Protein AF-M6GAL6-F1 (afdb_monomer_lite)

Foldseek 3Di:
DCCVQLVDDPVVLVVVLVVQVVLCVVCVVVVCVLPVPDDPDPVPDSSSLSVLQSSCVRPVDQLVVVCVVVVDDSVSSVSSNVVVCVSCVVPVPD

Radius of gyration: 12.98 Å; chains: 1; bounding box: 27×27×34 Å

pLDDT: mean 77.29, std 12.49, range [38.81, 91.25]

Secondary structure (DSSP, 8-state):
-HHHHT---HHHHHHHHHHHHHHHHHHHHHHHHHH-SSS--GGG-HHHHHHHHHHHHHH---HHHHHHHHT--HHHHHHHHHHHHHHHHHHH--

Structure (mmCIF, N/CA/C/O backbone):
data_AF-M6GAL6-F1
#
_entry.id   AF-M6GAL6-F1
#
loop_
_atom_site.group_PDB
_atom_site.id
_atom_site.type_symbol
_atom_site.label_atom_id
_atom_site.label_alt_id
_atom_site.label_comp_id
_atom_site.label_asym_id
_atom_site.label_entity_id
_atom_site.label_seq_id
_atom_site.pdbx_PDB_ins_code
_atom_site.Cartn_x
_atom_site.Cartn_y
_atom_site.Cartn_z
_atom_site.occupancy
_atom_site.B_iso_or_equiv
_atom_site.auth_seq_id
_atom_site.auth_comp_id
_atom_site.auth_asym_id
_atom_site.auth_atom_id
_atom_site.pdbx_PDB_model_num
ATOM 1 N N . MET A 1 1 ? -14.432 -5.671 -1.494 1.00 58.16 1 MET A N 1
ATOM 2 C CA . MET A 1 1 ? -13.113 -6.294 -1.751 1.00 58.16 1 MET A CA 1
ATOM 3 C C . MET A 1 1 ? -12.248 -6.348 -0.494 1.00 58.16 1 MET A C 1
ATOM 5 O O . MET A 1 1 ? -11.708 -7.409 -0.224 1.00 58.16 1 MET A O 1
ATOM 9 N N . SER A 1 2 ? -12.167 -5.273 0.305 1.00 59.19 2 SER A N 1
ATOM 10 C CA . SER A 1 2 ? -11.400 -5.232 1.568 1.00 59.19 2 SER A CA 1
ATOM 11 C C . SER A 1 2 ? -11.696 -6.391 2.527 1.00 59.19 2 SER A C 1
ATOM 13 O O . SER A 1 2 ? -10.775 -7.054 2.982 1.00 59.19 2 SER A O 1
ATOM 15 N N . GLN A 1 3 ? -12.968 -6.714 2.753 1.00 61.66 3 GLN A N 1
ATOM 16 C CA . GLN A 1 3 ? -13.356 -7.737 3.730 1.00 61.66 3 GLN A CA 1
ATOM 17 C C . GLN A 1 3 ? -12.983 -9.168 3.314 1.00 61.66 3 GLN A C 1
ATOM 19 O O . GLN A 1 3 ? -12.642 -9.978 4.163 1.00 61.66 3 GLN A O 1
ATOM 24 N N . ALA A 1 4 ? -12.983 -9.465 2.011 1.00 63.09 4 ALA A N 1
ATOM 25 C CA . ALA A 1 4 ? -12.633 -10.791 1.498 1.00 63.09 4 ALA A CA 1
ATOM 26 C C . ALA A 1 4 ? -11.114 -11.007 1.391 1.00 63.09 4 ALA A C 1
ATOM 28 O O . ALA A 1 4 ? -10.638 -12.110 1.621 1.00 63.09 4 ALA A O 1
ATOM 29 N N . LEU A 1 5 ? -10.356 -9.963 1.034 1.00 72.38 5 LEU A N 1
ATOM 30 C CA . LEU A 1 5 ? -8.918 -10.078 0.749 1.00 72.38 5 LEU A CA 1
ATOM 31 C C . LEU A 1 5 ? -8.029 -9.692 1.935 1.00 72.38 5 LEU A C 1
ATOM 33 O O . LEU A 1 5 ? -6.937 -10.229 2.084 1.00 72.38 5 LEU A O 1
ATOM 37 N N . LEU A 1 6 ? -8.483 -8.762 2.774 1.00 76.88 6 LEU A N 1
ATOM 38 C CA . LEU A 1 6 ? -7.719 -8.256 3.917 1.00 76.88 6 LEU A CA 1
ATOM 39 C C . LEU A 1 6 ? -8.308 -8.696 5.261 1.00 76.88 6 LEU A C 1
ATOM 41 O O . LEU A 1 6 ? -7.625 -8.607 6.276 1.00 76.88 6 LEU A O 1
ATOM 45 N N . GLY A 1 7 ? -9.560 -9.164 5.277 1.00 78.75 7 GLY A N 1
ATOM 46 C CA . GLY A 1 7 ? -10.267 -9.516 6.509 1.00 78.75 7 GLY A CA 1
ATOM 47 C C . GLY A 1 7 ? -10.722 -8.311 7.338 1.00 78.75 7 GLY A C 1
ATOM 48 O O . GLY A 1 7 ? -11.121 -8.499 8.478 1.00 78.75 7 GLY A O 1
ATOM 49 N N . VAL A 1 8 ? -10.675 -7.090 6.786 1.00 82.19 8 VAL A N 1
ATOM 50 C CA . VAL A 1 8 ? -11.128 -5.862 7.468 1.00 82.19 8 VAL A CA 1
ATOM 51 C C . VAL A 1 8 ? -12.464 -5.376 6.923 1.00 82.19 8 VAL A C 1
ATOM 53 O O . VAL A 1 8 ? -12.709 -5.386 5.708 1.00 82.19 8 VAL A O 1
ATOM 56 N N . SER A 1 9 ? -13.332 -4.907 7.816 1.00 85.06 9 SER A N 1
ATOM 57 C CA . SER A 1 9 ? -14.595 -4.291 7.426 1.00 85.06 9 SER A CA 1
ATOM 58 C C . SER A 1 9 ? -14.353 -3.022 6.602 1.00 85.06 9 SER A C 1
ATOM 60 O O . SER A 1 9 ? -13.301 -2.377 6.654 1.00 85.06 9 SER A O 1
ATOM 62 N N . LYS A 1 10 ? -15.356 -2.623 5.814 1.00 83.38 10 LYS A N 1
ATOM 63 C CA . LYS A 1 10 ? -15.289 -1.371 5.042 1.00 83.38 10 LYS A CA 1
ATOM 64 C C . LYS A 1 10 ? -15.097 -0.144 5.945 1.00 83.38 10 LYS A C 1
ATOM 66 O O . LYS A 1 10 ? -14.481 0.825 5.513 1.00 83.38 10 LYS A O 1
ATOM 71 N N . GLN A 1 11 ? -15.634 -0.173 7.165 1.00 85.31 11 GLN A N 1
ATOM 72 C CA . GLN A 1 11 ? -15.519 0.928 8.121 1.00 85.31 11 GLN A CA 1
ATOM 73 C C . GLN A 1 11 ? -14.109 1.011 8.705 1.00 85.31 11 GLN A C 1
ATOM 75 O O . GLN A 1 11 ? -13.506 2.074 8.632 1.00 85.31 11 GLN A O 1
ATOM 80 N N . GLU A 1 12 ? -13.541 -0.105 9.167 1.00 85.56 12 GLU A N 1
ATOM 81 C CA . GLU A 1 12 ? -12.158 -0.148 9.669 1.00 85.56 12 GLU A CA 1
ATOM 82 C C . GLU A 1 12 ? -11.154 0.292 8.603 1.00 85.56 12 GLU A C 1
ATOM 84 O O . GLU A 1 12 ? -10.250 1.077 8.879 1.00 85.56 12 GLU A O 1
ATOM 89 N N . PHE A 1 13 ? -11.357 -0.148 7.358 1.00 87.19 13 PHE A N 1
ATOM 90 C CA . PHE A 1 13 ? -10.521 0.276 6.240 1.00 87.19 13 PHE A CA 1
ATOM 91 C C . PHE A 1 13 ? -10.577 1.796 6.021 1.00 87.19 13 PHE A C 1
ATOM 93 O O . PHE A 1 13 ? -9.543 2.434 5.831 1.00 87.19 13 PHE A O 1
ATOM 100 N N . LYS A 1 14 ? -11.773 2.396 6.092 1.00 87.06 14 LYS A N 1
ATOM 101 C CA . LYS A 1 14 ? -11.942 3.852 5.988 1.00 87.06 14 LYS A CA 1
ATOM 102 C C . LYS A 1 14 ? -11.312 4.594 7.163 1.00 87.06 14 LYS A C 1
ATOM 104 O O . LYS A 1 14 ? -10.686 5.626 6.944 1.00 87.06 14 LYS A O 1
ATOM 109 N N . THR A 1 15 ? -11.432 4.065 8.378 1.00 89.06 15 THR A N 1
ATOM 110 C CA . THR A 1 15 ? -10.768 4.630 9.559 1.00 89.06 15 THR A CA 1
ATOM 111 C C . THR A 1 15 ? -9.255 4.645 9.373 1.00 89.06 15 THR A C 1
ATOM 113 O O . THR A 1 15 ? -8.620 5.645 9.685 1.00 89.06 15 THR A O 1
ATOM 116 N N . LEU A 1 16 ? -8.681 3.588 8.791 1.00 85.69 16 LEU A N 1
ATOM 117 C CA . LEU A 1 16 ? -7.246 3.487 8.525 1.00 85.69 16 LEU A CA 1
ATOM 118 C C . LEU A 1 16 ? -6.777 4.381 7.359 1.00 85.69 16 LEU A C 1
ATOM 120 O O . LEU A 1 16 ? -5.629 4.824 7.348 1.00 85.69 16 LEU A O 1
ATOM 124 N N . CYS A 1 17 ? -7.664 4.709 6.412 1.00 86.19 17 CYS A N 1
ATOM 125 C CA . CYS A 1 17 ? -7.366 5.659 5.334 1.00 86.19 17 CYS A CA 1
ATOM 126 C C . CYS A 1 17 ? -7.039 7.060 5.853 1.00 86.19 17 CYS A C 1
ATOM 128 O O . CYS A 1 17 ? -6.248 7.758 5.227 1.00 86.19 17 CYS 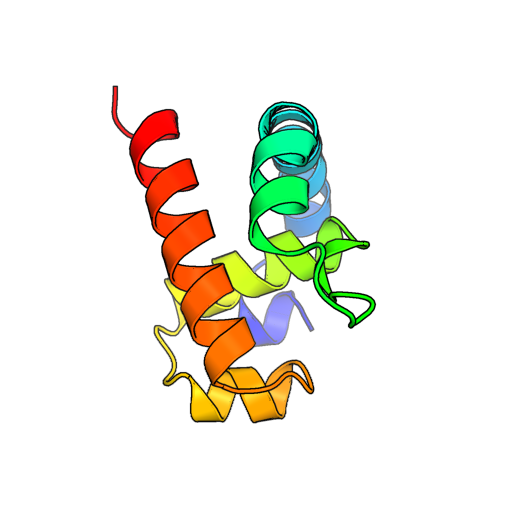A O 1
ATOM 130 N N . VAL A 1 18 ? -7.623 7.472 6.980 1.00 86.31 18 VAL A N 1
ATOM 131 C CA . VAL A 1 18 ? -7.411 8.807 7.553 1.00 86.31 18 VAL A CA 1
ATOM 132 C C . VAL A 1 18 ? -5.944 9.024 7.966 1.00 86.31 18 VAL A C 1
ATOM 134 O O . VAL A 1 18 ? -5.301 9.883 7.363 1.00 86.31 18 VAL A O 1
ATOM 137 N N . PRO A 1 19 ? -5.356 8.254 8.908 1.00 85.94 19 PRO A N 1
ATOM 138 C CA . PRO A 1 19 ? -3.953 8.421 9.292 1.00 85.94 19 PRO A CA 1
ATOM 139 C C . PRO A 1 19 ? -3.001 8.129 8.128 1.00 85.94 19 PRO A C 1
ATOM 141 O O . PRO A 1 19 ? -2.020 8.843 7.938 1.00 85.94 19 PRO A O 1
ATOM 144 N N . PHE A 1 20 ? -3.325 7.137 7.294 1.00 85.19 20 PHE A N 1
ATOM 145 C CA . PHE A 1 20 ? -2.530 6.821 6.112 1.00 85.19 20 PHE A CA 1
ATOM 146 C C . PHE A 1 20 ? -2.493 7.977 5.105 1.00 85.19 20 PHE A C 1
ATOM 148 O O . PHE A 1 20 ? -1.444 8.257 4.533 1.00 85.19 20 PHE A O 1
ATOM 155 N N . GLY A 1 21 ? -3.610 8.683 4.910 1.00 85.12 21 GLY A N 1
ATOM 156 C CA . GLY A 1 21 ? -3.690 9.857 4.045 1.00 85.12 21 GLY A CA 1
ATOM 157 C C . GLY A 1 21 ? -2.791 10.998 4.520 1.00 85.12 21 GLY A C 1
ATOM 158 O O . GLY A 1 21 ? -2.126 11.626 3.696 1.00 85.12 21 GLY A O 1
ATOM 159 N N . PHE A 1 22 ? -2.703 11.219 5.835 1.00 84.31 22 PHE A N 1
ATOM 160 C CA . PHE A 1 22 ? -1.776 12.197 6.411 1.00 84.31 22 PHE A CA 1
ATOM 161 C C . PHE A 1 22 ? -0.312 11.815 6.163 1.00 84.31 22 PHE A C 1
ATOM 163 O O . PHE A 1 22 ? 0.445 12.634 5.647 1.00 84.31 22 PHE A O 1
ATOM 170 N N . SER A 1 23 ? 0.081 10.566 6.432 1.00 82.19 23 SER A N 1
ATOM 171 C CA . SER A 1 23 ? 1.441 10.090 6.129 1.00 82.19 23 SER A CA 1
ATOM 172 C C . SER A 1 23 ? 1.749 10.140 4.630 1.00 82.19 23 SER A C 1
ATOM 174 O O . SER A 1 23 ? 2.846 10.520 4.226 1.00 82.19 23 SER A O 1
ATOM 176 N N . TYR A 1 24 ? 0.773 9.809 3.783 1.00 81.38 24 TYR A N 1
ATOM 177 C CA . TYR A 1 24 ? 0.911 9.867 2.331 1.00 81.38 24 TYR A CA 1
ATOM 178 C C . TYR A 1 24 ? 1.160 11.291 1.827 1.00 81.38 24 TYR A C 1
ATOM 180 O O . TYR A 1 24 ? 1.977 11.483 0.929 1.00 81.38 24 TYR A O 1
ATOM 188 N N . LEU A 1 25 ? 0.488 12.294 2.401 1.00 82.25 25 LEU A N 1
ATOM 189 C CA . LEU A 1 25 ? 0.698 13.701 2.052 1.00 82.25 25 LEU A CA 1
ATOM 190 C C . LEU A 1 25 ? 2.132 14.147 2.347 1.00 82.25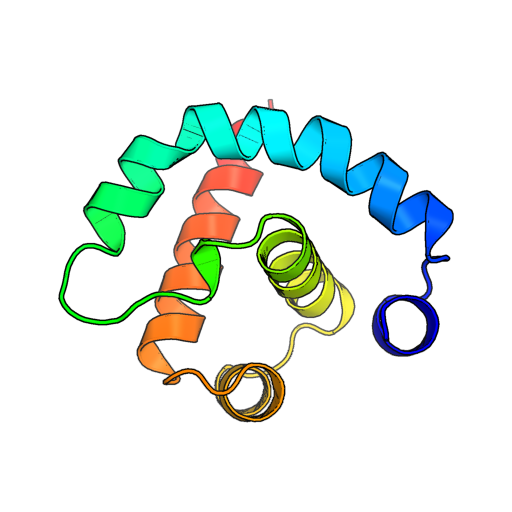 25 LEU A C 1
ATOM 192 O O . LEU A 1 25 ? 2.750 14.764 1.480 1.00 82.25 25 LEU A O 1
ATOM 196 N N . SER A 1 26 ? 2.678 13.768 3.505 1.00 80.69 26 SER A N 1
ATOM 197 C CA . SER A 1 26 ? 4.067 14.062 3.885 1.00 80.69 26 SER A CA 1
ATOM 198 C C . SER A 1 26 ? 5.093 13.419 2.946 1.00 80.69 26 SER A C 1
ATOM 200 O O . SER A 1 26 ? 6.179 13.950 2.748 1.00 80.69 26 SER A O 1
ATOM 202 N N . LEU A 1 27 ? 4.740 12.288 2.332 1.00 76.94 27 LEU A N 1
ATOM 203 C CA . LEU A 1 27 ? 5.619 11.493 1.467 1.00 76.94 27 LEU A CA 1
ATOM 204 C C . LEU A 1 27 ? 5.344 11.713 -0.026 1.00 76.94 27 LEU A C 1
ATOM 206 O O . LEU A 1 27 ? 6.011 11.139 -0.889 1.00 76.94 27 LEU A O 1
ATOM 210 N N . LYS A 1 28 ? 4.363 12.561 -0.351 1.00 77.38 28 LYS A N 1
ATOM 211 C CA . LYS A 1 28 ? 3.865 12.783 -1.710 1.00 77.38 28 LYS A CA 1
ATOM 212 C C . LYS A 1 28 ? 4.965 13.244 -2.658 1.00 77.38 28 LYS A C 1
ATOM 214 O O . LYS A 1 28 ? 4.964 12.841 -3.820 1.00 77.38 28 LYS A O 1
ATOM 219 N N . GLU A 1 29 ? 5.891 14.073 -2.186 1.00 75.12 29 GLU A N 1
ATOM 220 C CA . GLU A 1 29 ? 7.001 14.568 -3.003 1.00 75.12 29 GLU A CA 1
ATOM 221 C C . GLU A 1 29 ? 8.019 13.471 -3.322 1.00 75.12 29 GLU A C 1
ATOM 223 O O . GLU A 1 29 ? 8.406 13.324 -4.482 1.00 75.12 29 GLU A O 1
ATOM 228 N N . GLU A 1 30 ? 8.375 12.635 -2.344 1.00 72.94 30 GLU A N 1
ATOM 229 C CA . GLU A 1 30 ? 9.284 11.502 -2.546 1.00 72.94 30 GLU A CA 1
ATOM 230 C C . GLU A 1 30 ? 8.651 10.443 -3.464 1.00 72.94 30 GLU A C 1
ATOM 232 O O . GLU A 1 30 ? 9.291 9.938 -4.391 1.00 72.94 30 GLU A O 1
ATOM 237 N N . ILE A 1 31 ? 7.357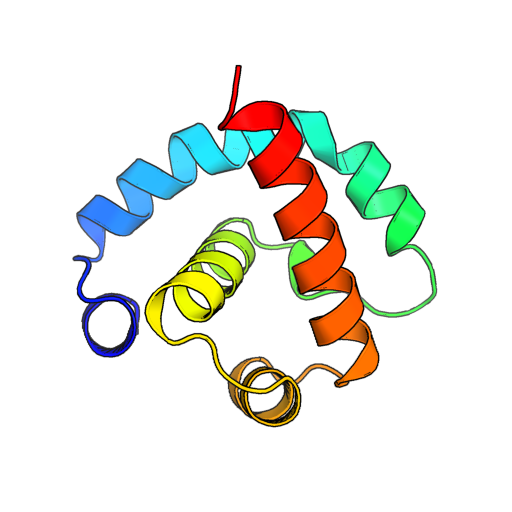 10.160 -3.278 1.00 73.50 31 ILE A N 1
ATOM 238 C CA . ILE A 1 31 ? 6.576 9.272 -4.150 1.00 73.50 31 ILE A CA 1
ATOM 239 C C . ILE A 1 31 ? 6.526 9.842 -5.571 1.00 73.50 31 ILE A C 1
ATOM 241 O O . ILE A 1 31 ? 6.792 9.130 -6.539 1.00 73.50 31 ILE A O 1
ATOM 245 N N . LYS A 1 32 ? 6.237 11.137 -5.727 1.00 72.44 32 LYS A N 1
ATOM 246 C CA . LYS A 1 32 ? 6.218 11.795 -7.036 1.00 72.44 32 LYS A CA 1
ATOM 247 C C . LYS A 1 32 ? 7.592 11.681 -7.696 1.00 72.44 32 LYS A C 1
ATOM 249 O O . LYS A 1 32 ? 7.677 11.149 -8.800 1.00 72.44 32 LYS A O 1
ATOM 254 N N . HIS A 1 33 ? 8.673 12.062 -7.024 1.00 69.19 33 HIS A N 1
ATOM 255 C CA . HIS A 1 33 ? 10.030 11.995 -7.572 1.00 69.19 33 HIS A CA 1
ATOM 256 C C . HIS A 1 33 ? 10.393 10.597 -8.114 1.00 69.19 33 HIS A C 1
ATOM 258 O O . HIS A 1 33 ? 10.925 10.474 -9.216 1.00 69.19 33 HIS A O 1
ATOM 264 N N . ASN A 1 34 ? 10.022 9.531 -7.398 1.00 66.62 34 ASN A N 1
ATOM 265 C CA . ASN A 1 34 ? 10.308 8.152 -7.808 1.00 66.62 34 ASN A CA 1
ATOM 266 C C . ASN A 1 34 ? 9.408 7.621 -8.947 1.00 66.62 34 ASN A C 1
ATOM 268 O O . ASN A 1 34 ? 9.792 6.672 -9.636 1.00 66.62 34 ASN A O 1
ATOM 272 N N . PHE A 1 35 ? 8.231 8.219 -9.171 1.00 66.31 35 PHE A N 1
ATOM 273 C CA . PHE A 1 35 ? 7.212 7.712 -10.105 1.00 66.31 35 PHE A CA 1
ATOM 274 C C . PHE A 1 35 ? 6.863 8.660 -11.274 1.00 66.31 35 PHE A C 1
ATOM 276 O O . PHE A 1 35 ? 6.080 8.277 -12.144 1.00 66.31 35 PHE A O 1
ATOM 283 N N . THR A 1 36 ? 7.464 9.856 -11.379 1.00 54.00 36 THR A N 1
ATOM 284 C CA . THR A 1 36 ? 7.161 10.856 -12.440 1.00 54.00 36 THR A CA 1
ATOM 285 C C . THR A 1 36 ? 7.809 10.548 -13.804 1.00 54.00 36 THR A C 1
ATOM 287 O O . THR A 1 36 ? 8.356 11.429 -14.463 1.00 54.00 36 THR A O 1
ATOM 290 N N . LYS A 1 37 ? 7.740 9.303 -14.288 1.00 54.34 37 LYS A N 1
ATOM 291 C CA . LYS A 1 37 ? 8.064 8.969 -15.689 1.00 54.34 37 LYS A CA 1
ATOM 292 C C . LYS A 1 37 ? 6.928 8.168 -16.334 1.00 54.34 37 LYS A C 1
ATOM 294 O O . LYS A 1 37 ? 6.961 6.946 -16.401 1.00 54.34 37 LYS A O 1
ATOM 299 N N . GLY A 1 38 ? 5.915 8.887 -16.823 1.00 47.69 38 GLY A N 1
ATOM 300 C CA . GLY A 1 38 ? 5.130 8.480 -17.999 1.00 47.69 38 GLY A CA 1
ATOM 301 C C . GLY A 1 38 ? 3.777 7.782 -17.798 1.00 47.69 38 GLY A C 1
ATOM 302 O O . GLY A 1 38 ? 2.950 7.871 -18.700 1.00 47.69 38 GLY A O 1
ATOM 303 N N . ARG A 1 39 ? 3.477 7.140 -16.659 1.00 51.62 39 ARG A N 1
ATOM 304 C CA . ARG A 1 39 ? 2.162 6.488 -16.437 1.00 51.62 39 ARG A CA 1
ATOM 305 C C . ARG A 1 39 ? 1.416 7.099 -15.255 1.00 51.62 39 ARG A C 1
ATOM 307 O O . ARG A 1 39 ? 2.002 7.289 -14.194 1.00 51.62 39 ARG A O 1
ATOM 314 N N . LYS A 1 40 ? 0.113 7.379 -15.441 1.00 51.47 40 LYS A N 1
ATOM 315 C CA . LYS A 1 40 ? -0.836 7.711 -14.362 1.00 51.47 40 LYS A CA 1
ATOM 316 C C . LYS A 1 40 ? -0.854 6.531 -13.395 1.00 51.47 40 LYS A C 1
ATOM 318 O O . LYS A 1 40 ? -1.530 5.534 -13.626 1.00 51.47 40 LYS A O 1
ATOM 323 N N . SER A 1 41 ? -0.014 6.605 -12.377 1.00 54.03 41 SER A N 1
ATOM 324 C CA . SER A 1 41 ? 0.155 5.542 -11.411 1.00 54.03 41 SER A CA 1
ATOM 325 C C . SER A 1 41 ? -1.127 5.397 -10.598 1.00 54.03 41 SER A C 1
ATOM 327 O O . SER A 1 41 ? -1.780 6.376 -10.233 1.00 54.03 41 SER A O 1
ATOM 329 N N . ILE A 1 42 ? -1.461 4.149 -10.278 1.00 56.41 42 ILE A N 1
ATOM 330 C CA . ILE A 1 42 ? -2.530 3.744 -9.345 1.00 56.41 42 ILE A CA 1
ATOM 331 C C . ILE A 1 42 ? -2.433 4.494 -7.999 1.00 56.41 42 ILE A C 1
ATOM 333 O O . ILE A 1 42 ? -3.424 4.617 -7.286 1.00 56.41 42 ILE A O 1
ATOM 337 N N . LEU A 1 43 ? -1.266 5.098 -7.741 1.00 61.59 43 LEU A N 1
ATOM 338 C CA . LEU A 1 43 ? -0.921 6.014 -6.662 1.00 61.59 43 LEU A CA 1
ATOM 339 C C . LEU A 1 43 ? -1.808 7.258 -6.495 1.00 61.59 43 LEU A C 1
ATOM 341 O O . LEU A 1 43 ? -1.693 7.913 -5.466 1.00 61.59 43 LEU A O 1
ATOM 345 N N . GLN A 1 44 ? -2.662 7.636 -7.448 1.00 65.56 44 GLN A N 1
ATOM 346 C CA . GLN A 1 44 ? -3.500 8.836 -7.267 1.00 65.56 44 GLN A CA 1
ATOM 347 C C . GLN A 1 44 ? -4.598 8.664 -6.208 1.00 65.56 44 GLN A C 1
ATOM 349 O O . GLN A 1 44 ? -5.089 9.661 -5.683 1.00 65.56 44 GLN A O 1
ATOM 354 N N . ASP A 1 45 ? -4.956 7.425 -5.876 1.00 80.81 45 ASP A N 1
ATOM 355 C CA . ASP A 1 45 ? -6.025 7.110 -4.934 1.00 80.81 45 ASP A CA 1
ATOM 356 C C . ASP A 1 45 ? -5.447 6.544 -3.625 1.00 80.81 45 ASP A C 1
ATOM 358 O O . ASP A 1 45 ? -4.772 5.510 -3.615 1.00 80.81 45 ASP A O 1
ATOM 362 N N . ILE A 1 46 ? -5.710 7.243 -2.516 1.00 83.88 46 ILE A N 1
ATOM 363 C CA . ILE A 1 46 ? -5.237 6.884 -1.171 1.00 83.88 46 ILE A CA 1
ATOM 364 C C . ILE A 1 46 ? -5.794 5.518 -0.756 1.00 83.88 46 ILE A C 1
ATOM 366 O O . ILE A 1 46 ? -5.054 4.705 -0.200 1.00 83.88 46 ILE A O 1
ATOM 370 N N . GLU A 1 47 ? -7.058 5.225 -1.078 1.00 85.69 47 GLU A N 1
ATOM 371 C CA . GLU A 1 47 ? -7.682 3.945 -0.739 1.00 85.69 47 GLU A CA 1
ATOM 372 C C . GLU A 1 47 ? -7.004 2.801 -1.499 1.00 85.69 47 GLU A C 1
ATOM 374 O O . GLU A 1 47 ? -6.686 1.764 -0.920 1.00 85.69 47 GLU A O 1
ATOM 379 N N . LYS A 1 48 ? -6.704 2.984 -2.790 1.00 85.06 48 LYS A N 1
ATOM 380 C CA . LYS A 1 48 ? -6.018 1.946 -3.580 1.00 85.06 48 LYS A CA 1
ATOM 381 C C . LYS A 1 48 ? -4.595 1.701 -3.099 1.00 85.06 48 LYS A C 1
ATOM 383 O O . LYS A 1 48 ? -4.161 0.552 -3.079 1.00 85.06 48 LYS A O 1
ATOM 388 N N . ASN A 1 49 ? -3.893 2.752 -2.687 1.00 85.06 49 ASN A N 1
ATOM 389 C CA . ASN A 1 49 ? -2.555 2.637 -2.113 1.00 85.06 49 A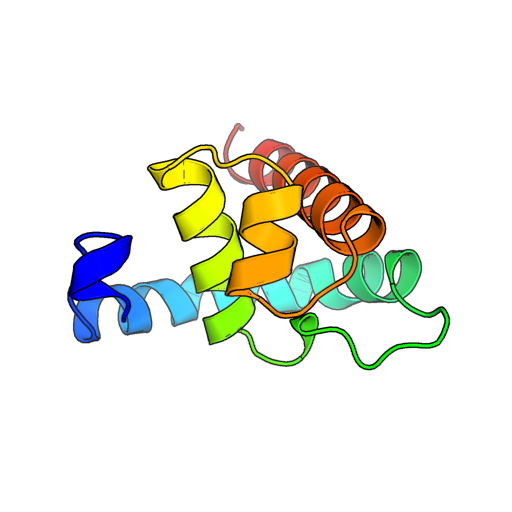SN A CA 1
ATOM 390 C C . ASN A 1 49 ? -2.558 1.892 -0.786 1.00 85.06 49 ASN A C 1
ATOM 392 O O . ASN A 1 49 ? -1.750 0.982 -0.599 1.00 85.06 49 ASN A O 1
ATOM 396 N N . LEU A 1 50 ? -3.490 2.238 0.104 1.00 86.75 50 LEU A N 1
ATOM 397 C CA . LEU A 1 50 ? -3.646 1.536 1.369 1.00 86.75 50 LEU A CA 1
ATOM 398 C C . LEU A 1 50 ? -3.998 0.066 1.124 1.00 86.75 50 LEU A C 1
ATOM 400 O O . LEU A 1 50 ? -3.417 -0.832 1.727 1.00 86.75 50 LEU A O 1
ATOM 404 N N . PHE A 1 51 ? -4.915 -0.196 0.193 1.00 87.44 51 PHE A N 1
ATOM 405 C CA . PHE A 1 51 ? -5.290 -1.555 -0.169 1.00 87.44 51 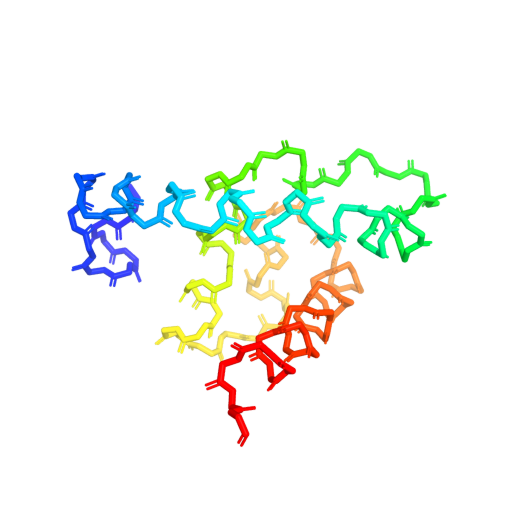PHE A CA 1
ATOM 406 C C . PHE A 1 51 ? -4.104 -2.342 -0.742 1.00 87.44 51 PHE A C 1
ATOM 408 O O . PHE A 1 51 ? -3.908 -3.493 -0.366 1.00 87.44 51 PHE A O 1
ATOM 415 N N . PHE A 1 52 ? -3.284 -1.724 -1.597 1.00 87.44 52 PHE A N 1
ATOM 416 C CA . PHE A 1 52 ? -2.088 -2.338 -2.173 1.00 87.44 52 PHE A CA 1
ATOM 417 C C . PHE A 1 52 ? -1.093 -2.786 -1.103 1.00 87.44 52 PHE A C 1
ATOM 419 O O . PHE A 1 52 ? -0.684 -3.948 -1.098 1.00 87.44 52 PHE A O 1
ATOM 426 N N . ILE A 1 53 ? -0.726 -1.893 -0.179 1.00 86.00 53 ILE A N 1
ATOM 427 C CA . ILE A 1 53 ? 0.268 -2.224 0.845 1.00 86.00 53 ILE A CA 1
ATOM 428 C C . ILE A 1 53 ? -0.272 -3.245 1.846 1.00 86.00 53 ILE A C 1
ATOM 430 O O . ILE A 1 53 ? 0.432 -4.192 2.189 1.00 86.00 53 ILE A O 1
ATOM 434 N N . LEU A 1 54 ? -1.536 -3.124 2.259 1.00 87.12 54 LEU A N 1
ATOM 435 C CA . LEU A 1 54 ? -2.155 -4.101 3.154 1.00 87.12 54 LEU A CA 1
ATOM 436 C C . LEU A 1 54 ? -2.283 -5.469 2.490 1.00 87.12 54 LEU A C 1
ATOM 438 O O . LEU A 1 54 ? -2.046 -6.483 3.139 1.00 87.12 54 LEU A O 1
ATOM 442 N N . PHE A 1 55 ? -2.615 -5.512 1.200 1.00 87.81 55 PHE A N 1
ATOM 443 C CA . PHE A 1 55 ? -2.683 -6.759 0.447 1.00 87.81 55 PHE A CA 1
ATOM 444 C C . PHE A 1 55 ? -1.311 -7.425 0.371 1.00 87.81 55 PHE A C 1
ATOM 446 O O . PHE A 1 55 ? -1.196 -8.627 0.627 1.00 87.81 55 PHE A O 1
ATOM 453 N N . TYR A 1 56 ? -0.268 -6.632 0.110 1.00 87.62 56 TYR A N 1
ATOM 454 C CA . TYR A 1 56 ? 1.108 -7.109 0.111 1.00 87.62 56 TYR A CA 1
ATOM 455 C C . TYR A 1 56 ? 1.531 -7.653 1.479 1.00 87.62 56 TYR A C 1
ATOM 457 O O . TYR A 1 56 ? 2.035 -8.766 1.562 1.00 87.62 56 TYR A O 1
ATOM 465 N N . LEU A 1 57 ? 1.277 -6.919 2.564 1.00 86.00 57 LEU A N 1
ATOM 466 C CA . LEU A 1 57 ? 1.637 -7.352 3.919 1.00 86.00 57 LEU A CA 1
ATOM 467 C C . LEU A 1 57 ? 0.851 -8.587 4.370 1.00 86.00 57 LEU A C 1
ATOM 469 O O . LEU A 1 57 ? 1.400 -9.454 5.043 1.00 86.00 57 LEU A O 1
ATOM 473 N N . LYS A 1 58 ? -0.430 -8.679 4.004 1.00 86.81 58 LYS A N 1
ATOM 474 C CA . LYS A 1 58 ? -1.311 -9.763 4.446 1.00 86.81 58 LYS A CA 1
ATOM 475 C C . LYS A 1 58 ? -1.036 -11.083 3.732 1.00 86.81 58 LYS A C 1
ATOM 477 O O . LYS A 1 58 ? -1.162 -12.133 4.355 1.00 86.81 58 LYS A O 1
ATOM 482 N N . THR A 1 59 ? -0.732 -11.036 2.437 1.00 86.56 59 THR A N 1
ATOM 483 C CA . THR A 1 59 ? -0.656 -12.239 1.585 1.00 86.56 59 THR A CA 1
ATOM 484 C C . THR A 1 59 ? 0.736 -12.513 1.026 1.00 86.56 59 THR A C 1
ATOM 486 O O . THR A 1 59 ? 0.959 -13.589 0.482 1.00 86.56 59 THR A O 1
ATOM 489 N N . TYR A 1 60 ? 1.663 -11.560 1.168 1.00 88.00 60 TYR A N 1
ATOM 490 C CA . TYR A 1 60 ? 3.020 -11.584 0.615 1.00 88.00 60 TYR A CA 1
ATOM 491 C C . TYR A 1 60 ? 3.097 -12.159 -0.814 1.00 88.00 60 TYR A C 1
ATOM 493 O O . TYR A 1 60 ? 3.862 -13.088 -1.086 1.00 88.00 60 TYR A O 1
ATOM 501 N N . PRO A 1 61 ? 2.261 -11.656 -1.742 1.00 87.88 61 PRO A N 1
ATOM 502 C CA . PRO A 1 61 ? 2.107 -12.256 -3.052 1.00 87.88 61 PRO A CA 1
ATOM 503 C C . PRO A 1 61 ? 3.311 -11.925 -3.940 1.00 87.88 61 PRO A C 1
ATOM 505 O O . PRO A 1 61 ? 3.996 -10.914 -3.756 1.00 87.88 61 PRO A O 1
ATOM 508 N N . THR A 1 62 ? 3.542 -12.746 -4.964 1.00 91.25 62 THR A N 1
ATOM 509 C CA . THR A 1 62 ? 4.555 -12.444 -5.979 1.00 91.25 62 THR A CA 1
ATOM 510 C C . THR A 1 62 ? 4.172 -11.200 -6.788 1.00 91.25 62 THR A C 1
ATOM 512 O O . THR A 1 62 ? 3.002 -10.820 -6.894 1.00 91.25 62 THR A O 1
ATOM 515 N N . TYR A 1 63 ? 5.168 -10.559 -7.407 1.00 87.88 63 TYR A N 1
ATOM 516 C CA . TYR A 1 63 ? 4.932 -9.354 -8.205 1.00 87.88 63 TYR A CA 1
ATOM 517 C C . TYR A 1 63 ? 4.027 -9.602 -9.422 1.00 87.88 63 TYR A C 1
ATOM 519 O O . TYR A 1 63 ? 3.317 -8.687 -9.826 1.00 87.88 63 TYR A O 1
ATOM 527 N N . ASP A 1 64 ? 4.008 -10.822 -9.967 1.00 87.38 64 ASP A N 1
ATOM 528 C CA . ASP A 1 64 ? 3.125 -11.204 -11.078 1.00 87.38 64 ASP A CA 1
ATOM 529 C C . ASP A 1 64 ? 1.645 -11.249 -10.636 1.00 87.38 64 ASP A C 1
ATOM 531 O O . ASP A 1 64 ? 0.749 -10.838 -11.372 1.00 87.38 64 ASP A O 1
ATOM 535 N N . VAL A 1 65 ? 1.374 -11.660 -9.388 1.00 88.44 65 VAL A N 1
ATOM 536 C CA . VAL A 1 65 ? 0.021 -11.612 -8.802 1.00 88.44 65 VAL A CA 1
ATOM 537 C C . VAL A 1 65 ? -0.408 -10.166 -8.553 1.00 88.44 65 VAL A C 1
ATOM 539 O O . VAL A 1 65 ? -1.550 -9.807 -8.830 1.00 88.44 65 VAL A O 1
ATOM 542 N N . LEU A 1 66 ? 0.500 -9.306 -8.081 1.00 86.94 66 LEU A N 1
ATOM 543 C CA . LEU A 1 66 ? 0.215 -7.872 -7.941 1.00 86.94 66 LEU A CA 1
ATOM 544 C C . LEU A 1 66 ? -0.086 -7.219 -9.293 1.00 86.94 66 LEU A C 1
ATOM 546 O O . LEU A 1 66 ? -0.995 -6.395 -9.380 1.00 86.94 66 LEU A O 1
ATOM 550 N N . GLU A 1 67 ? 0.637 -7.602 -10.343 1.00 86.19 67 GLU A N 1
ATOM 551 C CA . GLU A 1 67 ? 0.364 -7.155 -11.707 1.00 86.19 67 GLU A CA 1
ATOM 552 C C . GLU A 1 67 ? -1.048 -7.547 -12.154 1.00 86.19 67 GLU A C 1
ATOM 554 O O . GLU A 1 67 ? -1.813 -6.679 -12.581 1.00 86.19 67 GLU A O 1
ATOM 559 N N . ALA A 1 68 ? -1.430 -8.814 -11.974 1.00 86.38 68 ALA A N 1
ATOM 560 C CA . ALA A 1 68 ? -2.753 -9.303 -12.351 1.00 86.38 68 ALA A CA 1
ATOM 561 C C . ALA A 1 68 ? -3.887 -8.617 -11.564 1.00 86.38 68 ALA A C 1
ATOM 563 O O . ALA A 1 68 ? -4.902 -8.226 -12.144 1.00 86.38 68 ALA A O 1
ATOM 564 N N . VAL A 1 69 ? -3.714 -8.434 -10.250 1.00 85.88 69 VAL A N 1
ATOM 565 C CA . VAL A 1 69 ? -4.743 -7.861 -9.364 1.00 85.88 69 VAL A CA 1
ATOM 566 C C . VAL A 1 69 ? -4.908 -6.356 -9.583 1.00 85.88 69 VAL A C 1
ATOM 568 O O . VAL A 1 69 ? -6.032 -5.853 -9.615 1.00 85.88 69 VAL A O 1
ATOM 571 N N . PHE A 1 70 ? -3.805 -5.624 -9.750 1.00 83.25 70 PHE A N 1
ATOM 572 C CA . PHE A 1 70 ? -3.826 -4.162 -9.826 1.00 83.25 70 PHE A CA 1
ATOM 573 C C . PHE A 1 70 ? -3.701 -3.610 -11.249 1.00 83.25 70 PHE A C 1
ATOM 575 O O . PHE A 1 70 ? -3.765 -2.393 -11.423 1.00 83.25 70 PHE A O 1
ATOM 582 N N . LYS A 1 71 ? -3.569 -4.472 -12.266 1.00 84.38 71 LYS A N 1
ATOM 583 C CA . LYS A 1 71 ? -3.397 -4.095 -13.680 1.00 84.38 71 LYS A CA 1
ATOM 584 C C . LYS A 1 71 ? -2.233 -3.116 -13.874 1.00 84.38 71 LYS A C 1
ATOM 586 O O . LYS A 1 71 ? -2.379 -2.072 -14.510 1.00 84.38 71 LYS A O 1
ATOM 591 N N . MET A 1 72 ? -1.087 -3.438 -13.278 1.00 81.94 72 MET A N 1
ATOM 592 C CA . MET A 1 72 ? 0.144 -2.644 -13.357 1.00 81.94 72 MET A CA 1
ATOM 593 C C . MET A 1 72 ? 1.322 -3.508 -13.775 1.00 81.94 72 MET A C 1
ATOM 595 O O . MET A 1 72 ? 1.331 -4.686 -13.458 1.00 81.94 72 MET A O 1
ATOM 599 N N . ASP A 1 73 ? 2.351 -2.936 -14.399 1.00 84.94 73 ASP A N 1
ATOM 600 C CA . ASP A 1 73 ? 3.539 -3.723 -14.746 1.00 84.94 73 ASP A CA 1
ATOM 601 C C . ASP A 1 73 ? 4.256 -4.237 -13.488 1.00 84.94 73 ASP A C 1
ATOM 603 O O . ASP A 1 73 ? 4.434 -3.492 -12.513 1.00 84.94 73 ASP A O 1
ATOM 607 N N . ARG A 1 74 ? 4.789 -5.461 -13.548 1.00 83.75 74 ARG A N 1
ATOM 608 C CA . ARG A 1 74 ? 5.643 -6.061 -12.510 1.00 83.75 74 ARG A CA 1
ATOM 609 C C . ARG A 1 74 ? 6.733 -5.131 -11.971 1.00 83.75 74 ARG A C 1
ATOM 611 O O . ARG A 1 74 ? 7.003 -5.097 -10.769 1.00 83.75 74 ARG A O 1
ATOM 618 N N . THR A 1 75 ? 7.388 -4.368 -12.848 1.00 84.31 75 THR A N 1
ATOM 619 C CA . THR A 1 75 ? 8.454 -3.429 -12.454 1.00 84.31 75 THR A CA 1
ATOM 620 C C . THR A 1 75 ? 7.913 -2.279 -11.608 1.00 84.31 75 THR A C 1
ATOM 622 O O . THR A 1 75 ? 8.569 -1.860 -10.652 1.00 84.31 75 THR A O 1
ATOM 625 N N . THR A 1 76 ? 6.705 -1.805 -11.913 1.00 81.75 76 THR A N 1
ATOM 626 C CA . THR A 1 76 ? 5.991 -0.791 -11.133 1.00 81.75 76 THR A CA 1
ATOM 627 C C . THR A 1 76 ? 5.587 -1.355 -9.773 1.00 81.75 76 THR A C 1
ATOM 629 O O . THR A 1 76 ? 5.864 -0.713 -8.761 1.00 81.75 76 THR A O 1
ATOM 632 N N . ALA A 1 77 ? 5.039 -2.575 -9.724 1.00 85.31 77 ALA A N 1
ATOM 633 C CA . ALA A 1 77 ? 4.696 -3.252 -8.471 1.00 85.31 77 ALA A CA 1
ATOM 634 C C . ALA A 1 77 ? 5.922 -3.417 -7.554 1.00 85.31 77 ALA A C 1
ATOM 636 O O . ALA A 1 77 ? 5.875 -3.059 -6.380 1.00 85.31 77 ALA A O 1
ATOM 637 N N . CYS A 1 78 ? 7.054 -3.870 -8.102 1.00 86.44 78 CYS A N 1
ATOM 638 C CA . CYS A 1 78 ? 8.307 -4.019 -7.358 1.00 86.44 78 CYS A CA 1
ATOM 639 C C . CYS A 1 78 ? 8.833 -2.680 -6.811 1.00 86.44 78 CYS A C 1
ATOM 641 O O . CYS A 1 78 ? 9.218 -2.591 -5.644 1.00 86.44 78 CYS A O 1
ATOM 643 N N . LYS A 1 79 ? 8.814 -1.612 -7.621 1.00 85.31 79 LYS A N 1
ATOM 644 C CA . LYS A 1 79 ? 9.198 -0.264 -7.165 1.00 85.31 79 LYS A CA 1
ATOM 645 C C . LYS A 1 79 ? 8.283 0.243 -6.053 1.00 85.31 79 LYS A C 1
ATOM 647 O O . LYS A 1 79 ? 8.779 0.824 -5.094 1.00 85.31 79 LYS A O 1
ATOM 652 N N . LEU A 1 80 ? 6.973 0.012 -6.168 1.00 83.12 80 LEU A N 1
ATOM 653 C CA . LEU A 1 80 ? 5.993 0.417 -5.160 1.00 83.12 80 LEU A CA 1
ATOM 654 C C . LEU A 1 80 ? 6.244 -0.293 -3.840 1.00 83.12 80 LEU A C 1
ATOM 656 O O . LEU A 1 80 ? 6.364 0.374 -2.821 1.00 83.12 80 LEU A O 1
ATOM 660 N N . VAL A 1 81 ? 6.382 -1.618 -3.859 1.00 86.19 81 VAL A N 1
ATOM 661 C CA . VAL A 1 81 ? 6.677 -2.404 -2.654 1.00 86.19 81 VAL A CA 1
ATOM 662 C C . VAL A 1 81 ? 7.957 -1.913 -1.983 1.00 86.19 81 VAL A C 1
ATOM 664 O O . VAL A 1 81 ? 7.955 -1.683 -0.780 1.00 86.19 81 VAL A O 1
ATOM 667 N N . LYS A 1 82 ? 9.034 -1.686 -2.747 1.00 85.75 82 LYS A N 1
ATOM 668 C CA . LYS A 1 82 ? 10.296 -1.162 -2.198 1.00 85.75 82 LYS A CA 1
ATOM 669 C C . LYS A 1 82 ? 10.138 0.229 -1.590 1.00 85.75 82 LYS A C 1
ATOM 671 O O . LYS A 1 82 ? 10.695 0.484 -0.525 1.00 85.75 82 LYS A O 1
ATOM 676 N N . LEU A 1 83 ? 9.389 1.115 -2.248 1.00 82.88 83 LEU A N 1
ATOM 677 C CA . LEU A 1 83 ? 9.131 2.451 -1.722 1.00 82.88 83 LEU A CA 1
ATOM 678 C C . LEU A 1 83 ? 8.326 2.369 -0.422 1.00 82.88 83 LEU A C 1
ATOM 680 O O . LEU A 1 83 ? 8.753 2.911 0.589 1.00 82.88 83 LEU A O 1
ATOM 684 N N . TRP A 1 84 ? 7.203 1.651 -0.427 1.00 79.88 84 TRP A N 1
ATOM 685 C CA . TRP A 1 84 ? 6.364 1.477 0.756 1.00 79.88 84 TRP A CA 1
ATOM 686 C C . TRP A 1 84 ? 7.110 0.808 1.900 1.00 79.88 84 TRP A C 1
ATOM 688 O O . TRP A 1 84 ? 6.974 1.245 3.032 1.00 79.88 84 TRP A O 1
ATOM 698 N N . TRP A 1 85 ? 7.943 -0.193 1.616 1.00 80.88 85 TRP A N 1
ATOM 699 C CA . TRP A 1 85 ? 8.795 -0.809 2.625 1.00 80.88 85 TRP A CA 1
ATOM 700 C C . TRP A 1 85 ? 9.736 0.213 3.255 1.00 80.88 85 TRP A C 1
ATOM 702 O O . TRP A 1 85 ? 9.803 0.301 4.472 1.00 80.88 85 TRP A O 1
ATOM 712 N N . ARG A 1 86 ? 10.418 1.030 2.444 1.00 76.81 86 ARG A N 1
ATOM 713 C CA . ARG A 1 86 ? 11.305 2.088 2.944 1.00 76.81 86 ARG A CA 1
ATOM 714 C C . ARG A 1 86 ? 10.549 3.088 3.819 1.00 76.81 86 ARG A C 1
ATOM 716 O O . ARG A 1 86 ? 11.025 3.431 4.893 1.00 76.81 86 ARG A O 1
ATOM 723 N N . LEU A 1 87 ? 9.367 3.510 3.382 1.00 72.81 87 LEU A N 1
ATOM 724 C CA . LEU A 1 87 ? 8.539 4.493 4.080 1.00 72.81 87 LEU A CA 1
ATOM 725 C C . LEU A 1 87 ? 7.942 3.942 5.381 1.00 72.81 87 LEU A C 1
ATOM 727 O O . LEU A 1 87 ? 8.018 4.593 6.418 1.00 72.81 87 LEU A O 1
ATOM 731 N N . CYS A 1 88 ? 7.394 2.726 5.354 1.00 68.69 88 CYS A N 1
ATOM 732 C CA . CYS A 1 88 ? 6.891 2.051 6.546 1.00 68.69 88 CYS A CA 1
ATOM 733 C C . CYS A 1 88 ? 8.024 1.726 7.522 1.00 68.69 88 CYS A C 1
ATOM 735 O O . CYS A 1 88 ? 7.843 1.896 8.718 1.00 68.69 88 CYS A O 1
ATOM 737 N N . PHE A 1 89 ? 9.196 1.308 7.041 1.00 64.69 89 PHE A N 1
ATOM 738 C CA . PHE A 1 89 ? 10.333 1.004 7.908 1.00 64.69 89 PHE A CA 1
ATOM 739 C C . PHE A 1 89 ? 10.841 2.252 8.640 1.00 64.69 89 PHE A C 1
ATOM 741 O O . PHE A 1 89 ? 11.075 2.191 9.839 1.00 64.69 89 PHE A O 1
ATOM 748 N N . PHE A 1 90 ? 10.932 3.395 7.953 1.00 60.03 90 PHE A N 1
ATOM 749 C CA . PHE A 1 90 ? 11.373 4.652 8.567 1.00 60.03 90 PHE A CA 1
ATOM 750 C C . PHE A 1 90 ? 10.351 5.287 9.518 1.00 60.03 90 PHE A C 1
ATOM 752 O O . PHE A 1 90 ? 10.737 6.086 10.362 1.00 60.03 90 PHE A O 1
ATOM 759 N N . HIS A 1 91 ? 9.060 4.983 9.366 1.00 56.72 91 HIS A N 1
ATOM 760 C CA . HIS A 1 91 ? 7.997 5.672 10.105 1.00 5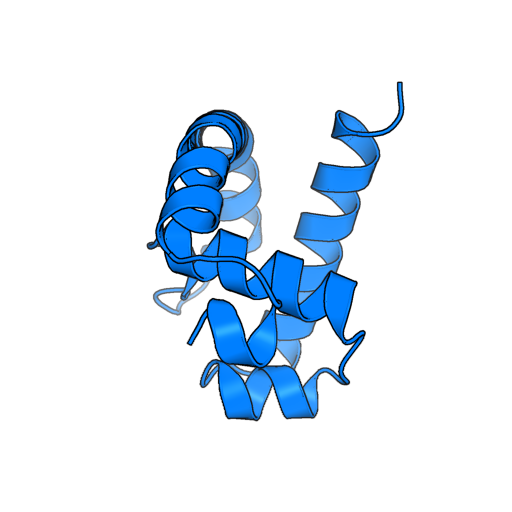6.72 91 HIS A CA 1
ATOM 761 C C . HIS A 1 91 ? 7.287 4.789 11.148 1.00 56.72 91 HIS A C 1
ATOM 763 O O . HIS A 1 91 ? 6.535 5.312 11.970 1.00 56.72 91 HIS A O 1
ATOM 769 N N . LEU A 1 92 ? 7.488 3.465 11.107 1.00 49.19 92 LEU A N 1
ATOM 770 C CA . LEU A 1 92 ? 6.853 2.491 12.006 1.00 49.19 92 LEU A CA 1
ATOM 771 C C . LEU A 1 92 ? 7.834 1.856 13.008 1.00 49.19 92 LEU A C 1
ATOM 773 O O . LEU A 1 92 ? 7.384 1.217 13.957 1.00 49.19 92 LEU A O 1
ATOM 777 N N . VAL A 1 93 ? 9.148 2.022 12.824 1.00 38.81 93 VAL A N 1
ATOM 778 C CA . VAL A 1 93 ? 10.169 1.587 13.788 1.00 38.81 93 VAL A CA 1
ATOM 779 C C . VAL A 1 93 ? 10.918 2.833 14.280 1.00 38.81 93 VAL A C 1
ATOM 781 O O . VAL A 1 93 ? 11.641 3.425 13.478 1.00 38.81 93 VAL A O 1
ATOM 784 N N . PRO A 1 94 ? 10.690 3.289 15.528 1.00 43.84 94 PRO A N 1
ATOM 785 C CA . PRO A 1 94 ? 11.494 4.341 16.146 1.00 43.84 94 PRO A CA 1
ATOM 786 C C . PRO A 1 94 ? 12.929 3.883 16.436 1.00 43.84 94 PRO A C 1
ATOM 788 O O . PRO A 1 94 ? 13.143 2.662 16.628 1.00 43.84 94 PRO A O 1
#

InterPro domains:
  IPR027805 Transposase, Helix-turn-helix domain [PF13613] (45-92)

Sequence (94 aa):
MSQALLGVSKQEFKTLCVPFGFSYLSLKEEIKHNFTKGRKSILQDIEKNLFFILFYLKTYPTYDVLEAVFKMDRTTACKLVKLWWRLCFFHLVP

Organism: NCBI:txid1001590